Protein AF-A0A962VYZ8-F1 (afdb_monomer_lite)

Sequence (137 aa):
MKDVELRIAIIEEAVQRGRTGEAFCLAKVCIKHEISTATLSRWMAKVKNLPRSEWRAALQGRHNGGRKPMAIAPEVWGYFVDQYRLGAPCLAAHRMCVDRAQREGWTVPSLKTFQRRLARENLLVPNRRRNLAVFDV

Structure (mmCIF, N/CA/C/O backbone):
data_AF-A0A962VYZ8-F1
#
_entry.id   AF-A0A962VYZ8-F1
#
loop_
_atom_site.group_PDB
_atom_site.id
_atom_site.type_symbol
_atom_site.label_atom_id
_atom_site.label_alt_id
_atom_site.label_comp_id
_atom_site.label_asym_id
_atom_site.label_entity_id
_atom_site.label_seq_id
_atom_site.pdbx_PDB_ins_code
_atom_site.Cartn_x
_atom_site.Cartn_y
_atom_site.Cartn_z
_atom_site.occupancy
_atom_site.B_iso_or_equiv
_atom_site.auth_seq_id
_atom_site.auth_comp_id
_atom_site.auth_asym_id
_atom_site.auth_atom_id
_atom_site.pdbx_PDB_model_num
ATOM 1 N N . MET A 1 1 ? -3.776 -11.038 10.986 1.00 43.59 1 MET A N 1
ATOM 2 C CA . MET A 1 1 ? -5.180 -10.884 10.548 1.00 43.59 1 MET A CA 1
ATOM 3 C C . MET A 1 1 ? -6.009 -10.558 11.793 1.00 43.59 1 MET A C 1
ATOM 5 O O . MET A 1 1 ? -6.449 -11.478 12.456 1.00 43.59 1 MET A O 1
ATOM 9 N N . LYS A 1 2 ? -6.096 -9.282 12.223 1.00 53.47 2 LYS A N 1
ATOM 10 C CA . LYS A 1 2 ? -6.876 -8.921 13.430 1.00 53.47 2 LYS A CA 1
ATOM 11 C C . LYS A 1 2 ? -8.358 -9.152 13.111 1.00 53.47 2 LYS A C 1
ATOM 13 O O . LYS A 1 2 ? -8.895 -8.450 12.244 1.00 53.47 2 LYS A O 1
ATOM 18 N N . ASP A 1 3 ? -8.913 -10.187 13.739 1.00 81.62 3 ASP A N 1
ATOM 19 C CA . ASP A 1 3 ? -10.240 -10.757 13.507 1.00 81.62 3 ASP A CA 1
ATOM 20 C C . ASP A 1 3 ? -11.321 -9.667 13.562 1.00 81.62 3 ASP A C 1
ATOM 22 O O . ASP A 1 3 ? -11.232 -8.712 14.334 1.00 81.62 3 ASP A O 1
ATOM 26 N N . VAL A 1 4 ? -12.326 -9.770 12.700 1.00 86.19 4 VAL A N 1
ATOM 27 C CA . VAL A 1 4 ? -13.461 -8.838 12.668 1.00 86.19 4 VAL A CA 1
ATOM 28 C C . VAL A 1 4 ? -14.204 -8.873 13.996 1.00 86.19 4 VAL A C 1
ATOM 30 O O . VAL A 1 4 ? -14.652 -7.826 14.459 1.00 86.19 4 VAL A O 1
ATOM 33 N N . GLU A 1 5 ? -14.225 -10.034 14.646 1.00 87.06 5 GLU A N 1
ATOM 34 C CA . GLU A 1 5 ? -14.770 -10.203 15.991 1.00 87.06 5 GLU A CA 1
ATOM 35 C C . GLU A 1 5 ? -14.019 -9.369 17.034 1.00 87.06 5 GLU A C 1
ATOM 37 O O . GLU A 1 5 ? -14.643 -8.723 17.871 1.00 87.06 5 GLU A O 1
ATOM 42 N N . LEU A 1 6 ? -12.690 -9.256 16.927 1.00 87.69 6 LEU A N 1
ATOM 43 C CA . LEU A 1 6 ? -11.917 -8.378 17.809 1.00 87.69 6 LEU A CA 1
ATOM 44 C C . LEU A 1 6 ? -12.313 -6.906 17.612 1.00 87.69 6 LEU A C 1
ATOM 46 O O . LEU A 1 6 ? -12.453 -6.168 18.580 1.00 87.69 6 LEU A O 1
ATOM 50 N N . ARG A 1 7 ? -12.536 -6.466 16.365 1.00 88.94 7 ARG A N 1
ATOM 51 C CA . ARG A 1 7 ? -12.979 -5.084 16.083 1.00 88.94 7 ARG A CA 1
ATOM 52 C C . ARG A 1 7 ? -14.349 -4.808 16.686 1.00 88.94 7 ARG A C 1
ATOM 54 O O . ARG A 1 7 ? -14.560 -3.733 17.235 1.00 88.94 7 ARG A O 1
ATOM 61 N N . ILE A 1 8 ? -15.257 -5.772 16.573 1.00 89.44 8 ILE A N 1
ATOM 62 C CA . ILE A 1 8 ? -16.596 -5.709 17.152 1.00 89.44 8 ILE A CA 1
ATOM 63 C C . ILE A 1 8 ? -16.509 -5.581 18.677 1.00 89.44 8 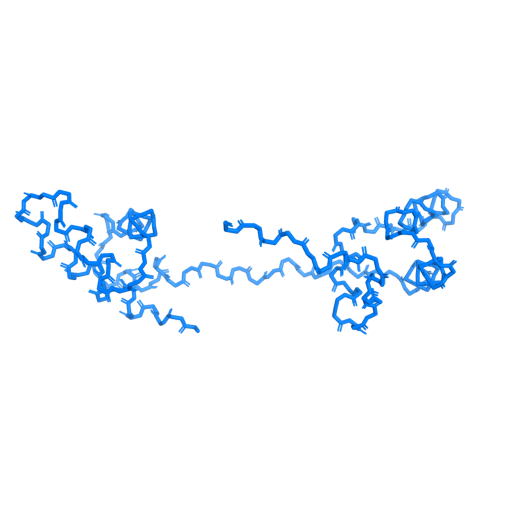ILE A C 1
ATOM 65 O O . ILE A 1 8 ? -17.059 -4.626 19.221 1.00 89.44 8 ILE A O 1
ATOM 69 N N . ALA A 1 9 ? -15.748 -6.458 19.338 1.00 89.94 9 ALA A N 1
ATOM 70 C CA . ALA A 1 9 ? -15.579 -6.442 20.790 1.00 89.94 9 ALA A CA 1
ATOM 71 C C . ALA A 1 9 ? -15.006 -5.105 21.299 1.00 89.94 9 ALA A C 1
ATOM 73 O O . ALA A 1 9 ? -15.458 -4.566 22.307 1.00 89.94 9 ALA A O 1
ATOM 74 N N . ILE A 1 10 ? -14.046 -4.521 20.570 1.00 89.50 10 ILE A N 1
ATOM 75 C CA . ILE A 1 10 ? -13.473 -3.208 20.901 1.00 89.50 10 ILE A CA 1
ATOM 76 C C . ILE A 1 10 ? -14.526 -2.096 20.807 1.00 89.50 10 ILE A C 1
ATOM 78 O O . ILE A 1 10 ? -14.569 -1.212 21.664 1.00 89.50 10 ILE A O 1
ATOM 82 N N . ILE A 1 11 ? -15.365 -2.109 19.766 1.00 87.38 11 ILE A N 1
ATOM 83 C CA . ILE A 1 11 ? -16.427 -1.109 19.599 1.00 87.38 11 ILE A CA 1
ATOM 84 C C . ILE A 1 11 ? -17.477 -1.258 20.700 1.00 87.38 11 ILE A C 1
ATOM 86 O O . ILE A 1 11 ? -17.923 -0.251 21.238 1.00 87.38 11 ILE A O 1
ATOM 90 N N . GLU A 1 12 ? -17.851 -2.483 21.065 1.00 89.12 12 GLU A N 1
ATOM 91 C CA . GLU A 1 12 ? -18.779 -2.737 22.172 1.00 89.12 12 GLU A CA 1
ATOM 92 C C . GLU A 1 12 ? -18.218 -2.219 23.500 1.00 89.12 12 GLU A C 1
ATOM 94 O O . GLU A 1 12 ? -18.912 -1.495 24.213 1.00 89.12 12 GLU A O 1
ATOM 99 N N . GLU A 1 13 ? -16.942 -2.492 23.795 1.00 87.19 13 GLU A N 1
ATOM 100 C CA . GLU A 1 13 ? -16.261 -1.953 24.978 1.00 87.19 13 GLU A CA 1
ATOM 101 C C . GLU A 1 13 ? -16.249 -0.412 24.967 1.00 87.19 13 GLU A C 1
ATOM 103 O O . GLU A 1 13 ? -16.510 0.223 25.992 1.00 87.19 13 GLU A O 1
ATOM 108 N N . ALA A 1 14 ? -16.000 0.203 23.807 1.00 84.62 14 ALA A N 1
ATOM 109 C CA . ALA A 1 14 ? -16.023 1.655 23.641 1.00 84.62 14 ALA A CA 1
ATOM 110 C C . ALA A 1 14 ? -17.428 2.256 23.820 1.00 84.62 14 ALA A C 1
ATOM 112 O O . ALA A 1 14 ? -17.567 3.285 24.477 1.00 84.62 14 ALA A O 1
ATOM 113 N N . VAL A 1 15 ? -18.474 1.621 23.282 1.00 81.81 15 VAL A N 1
ATOM 114 C CA . VAL A 1 15 ? -19.874 2.063 23.420 1.00 81.81 15 VAL A CA 1
ATOM 115 C C . VAL A 1 15 ? -20.354 1.917 24.864 1.00 81.81 15 VAL A C 1
ATOM 117 O O . VAL A 1 15 ? -20.982 2.836 25.390 1.00 81.81 15 VAL A O 1
ATOM 120 N N . GLN A 1 16 ? -20.009 0.811 25.530 1.00 77.88 16 GLN A N 1
ATOM 121 C CA . GLN A 1 16 ? -20.356 0.580 26.932 1.00 77.88 16 GLN A CA 1
ATOM 122 C C . GLN A 1 16 ? -19.732 1.642 27.847 1.00 77.88 16 GLN A C 1
ATOM 124 O O . GLN A 1 16 ? -20.393 2.135 28.757 1.00 77.88 16 GLN A O 1
ATOM 129 N N . ARG A 1 17 ? -18.479 2.032 27.577 1.00 71.94 17 ARG A N 1
ATOM 130 C CA . ARG A 1 17 ? -17.757 3.076 28.326 1.00 71.94 17 ARG A CA 1
ATOM 131 C C . ARG A 1 17 ? -18.100 4.506 27.898 1.00 71.94 17 ARG A C 1
ATOM 133 O O . ARG A 1 17 ? -17.834 5.431 28.653 1.00 71.94 17 ARG A O 1
ATOM 140 N N . GLY A 1 18 ? -18.649 4.697 26.698 1.00 61.72 18 GLY A N 1
ATOM 141 C CA . GLY A 1 18 ? -18.976 6.003 26.113 1.00 61.72 18 GLY A CA 1
ATOM 142 C C . GLY A 1 18 ? -20.396 6.504 26.398 1.00 61.72 18 GLY A C 1
ATOM 143 O O . GLY A 1 18 ? -20.673 7.676 26.159 1.00 61.72 18 GLY A O 1
ATOM 144 N N . ARG A 1 19 ? -21.291 5.660 26.940 1.00 53.50 19 ARG A N 1
ATOM 145 C CA . ARG A 1 19 ? -22.573 6.112 27.528 1.00 53.50 19 ARG A CA 1
ATOM 146 C C . ARG A 1 19 ? -22.365 7.016 28.752 1.00 53.50 19 ARG A C 1
ATOM 148 O O . ARG A 1 19 ? -23.219 7.837 29.059 1.00 53.50 19 ARG A O 1
ATOM 155 N N . THR A 1 20 ? -21.209 6.900 29.396 1.00 47.72 20 THR A N 1
ATOM 156 C CA . THR A 1 20 ? -20.648 7.846 30.364 1.00 47.72 20 THR A CA 1
ATOM 157 C C . THR A 1 20 ? -19.673 8.748 29.613 1.00 47.72 20 THR A C 1
ATOM 159 O O . THR A 1 20 ? -18.569 8.322 29.281 1.00 47.72 20 THR A O 1
ATOM 162 N N . GLY A 1 21 ? -20.123 9.940 29.220 1.00 51.31 21 GLY A N 1
ATOM 163 C CA . GLY A 1 21 ? -19.369 10.823 28.334 1.00 51.31 21 GLY A CA 1
ATOM 164 C C . GLY A 1 21 ? -17.966 11.126 28.857 1.00 51.31 21 GLY A C 1
ATOM 165 O O . GLY A 1 21 ? -17.843 11.662 29.944 1.00 51.31 21 GLY A O 1
ATOM 166 N N . GLU A 1 22 ? -16.932 10.791 28.077 1.00 58.72 22 GLU A N 1
ATOM 167 C CA . GLU A 1 22 ? -15.624 11.460 28.094 1.00 58.72 22 GLU A CA 1
ATOM 168 C C . GLU A 1 22 ? -14.685 10.880 27.025 1.00 58.72 22 GLU A C 1
ATOM 170 O O . GLU A 1 22 ? -14.506 9.665 26.897 1.00 58.72 22 GLU A O 1
ATOM 175 N N . ALA A 1 23 ? -14.005 11.759 26.282 1.00 64.00 23 ALA A N 1
ATOM 176 C CA . ALA A 1 23 ? -12.942 11.398 25.338 1.00 64.00 23 ALA A CA 1
ATOM 177 C C . ALA A 1 23 ? -11.819 10.554 25.989 1.00 64.00 23 ALA A C 1
ATOM 179 O O . ALA A 1 23 ? -11.160 9.755 25.318 1.00 64.00 23 ALA A O 1
ATOM 180 N N . PHE A 1 24 ? -11.648 10.680 27.308 1.00 67.56 24 PHE A N 1
ATOM 181 C CA . PHE A 1 24 ? -10.698 9.923 28.120 1.00 67.56 24 PHE A CA 1
ATOM 182 C C . PHE A 1 24 ? -10.993 8.410 28.144 1.00 67.56 24 PHE A C 1
ATOM 184 O O . PHE A 1 24 ? -10.077 7.586 28.062 1.00 67.56 24 PHE A O 1
ATOM 191 N N . CYS A 1 25 ? -12.270 8.019 28.168 1.00 72.12 25 CYS A N 1
ATOM 192 C CA . CYS A 1 25 ? -12.688 6.615 28.148 1.00 72.12 25 CYS A CA 1
ATOM 193 C C . CYS A 1 25 ? -12.307 5.920 26.832 1.00 72.12 25 CYS A C 1
ATOM 195 O O . CYS A 1 25 ? -11.830 4.782 26.842 1.00 72.12 25 CYS A O 1
ATOM 197 N N . LEU A 1 26 ? -12.447 6.622 25.702 1.00 76.44 26 LEU A N 1
ATOM 198 C CA . LEU A 1 26 ? -12.045 6.123 24.383 1.00 76.44 26 LEU A CA 1
ATOM 199 C C . LEU A 1 26 ? -10.525 5.973 24.271 1.00 76.44 26 LEU A C 1
ATOM 201 O O . LEU A 1 26 ? -10.048 4.980 23.719 1.00 76.44 26 LEU A O 1
ATOM 205 N N . ALA A 1 27 ? -9.762 6.910 24.844 1.00 80.62 27 ALA A N 1
ATOM 206 C CA . ALA A 1 27 ? -8.303 6.828 24.889 1.00 80.62 27 ALA A CA 1
ATOM 207 C C . ALA A 1 27 ? -7.824 5.578 25.649 1.00 80.62 27 ALA A C 1
ATOM 209 O O . ALA A 1 27 ? -6.956 4.860 25.155 1.00 80.62 27 ALA A O 1
ATOM 210 N N . LYS A 1 28 ? -8.446 5.240 26.789 1.00 84.56 28 LYS A N 1
ATOM 211 C CA . LYS A 1 28 ? -8.126 4.011 27.541 1.00 84.56 28 LYS A CA 1
ATOM 212 C C . LYS A 1 28 ? -8.384 2.730 26.744 1.00 84.56 28 LYS A C 1
ATOM 214 O O . LYS A 1 28 ? -7.581 1.804 26.810 1.00 84.56 28 LYS A O 1
ATOM 219 N N . VAL A 1 29 ? -9.487 2.664 25.994 1.00 86.12 29 VAL A N 1
ATOM 220 C CA . VAL A 1 29 ? -9.785 1.512 25.119 1.00 86.12 29 VAL A CA 1
ATOM 221 C C . VAL A 1 29 ? -8.749 1.409 23.996 1.00 86.12 29 VAL A C 1
ATOM 223 O O . VAL A 1 29 ? -8.270 0.317 23.702 1.00 86.12 29 VAL A O 1
ATOM 226 N N . CYS A 1 30 ? -8.348 2.541 23.415 1.00 86.81 30 CYS A N 1
ATOM 227 C CA . CYS A 1 30 ? -7.320 2.587 22.377 1.00 86.81 30 CYS A CA 1
ATOM 228 C C . CYS A 1 30 ? -5.957 2.088 22.877 1.00 86.81 30 CYS A C 1
ATOM 230 O O . CYS A 1 30 ? -5.332 1.276 22.199 1.00 86.81 30 CYS A O 1
ATOM 232 N N . ILE A 1 31 ? -5.536 2.517 24.074 1.00 87.88 31 ILE A N 1
ATOM 233 C CA . ILE A 1 31 ? -4.289 2.066 24.713 1.00 87.88 31 ILE A CA 1
ATOM 234 C C . ILE A 1 31 ? -4.341 0.560 24.983 1.00 87.88 31 ILE A C 1
ATOM 236 O O . ILE A 1 31 ? -3.429 -0.159 24.591 1.00 87.88 31 ILE A O 1
ATOM 240 N N . LYS A 1 32 ? -5.431 0.068 25.587 1.00 89.00 32 LYS A N 1
ATOM 241 C CA . LYS A 1 32 ? -5.607 -1.355 25.929 1.00 89.00 32 LYS A CA 1
ATOM 242 C C . LYS A 1 32 ? -5.482 -2.283 24.717 1.00 89.00 32 LYS A C 1
ATOM 244 O O . LYS A 1 32 ? -4.947 -3.376 24.841 1.00 89.00 32 LYS A O 1
ATOM 249 N N . HIS A 1 33 ? -6.015 -1.865 23.571 1.00 87.19 33 HIS A N 1
ATOM 250 C CA . HIS A 1 33 ? -6.061 -2.683 22.352 1.00 87.19 33 HIS A CA 1
ATOM 251 C C . HIS A 1 33 ? -4.987 -2.313 21.321 1.00 87.19 33 HIS A C 1
ATOM 253 O O . HIS A 1 33 ? -5.015 -2.827 20.199 1.00 87.19 33 HIS A O 1
ATOM 259 N N . GLU A 1 34 ? -4.060 -1.421 21.685 1.00 87.81 34 GLU A N 1
ATOM 260 C CA . GLU A 1 34 ? -2.975 -0.928 20.827 1.00 87.81 34 GLU A CA 1
ATOM 261 C C . GLU A 1 34 ? -3.479 -0.447 19.453 1.00 87.81 34 GLU A C 1
ATOM 263 O O . GLU A 1 34 ? -2.966 -0.813 18.388 1.00 87.81 34 GLU A O 1
ATOM 268 N N . ILE A 1 35 ? -4.548 0.350 19.458 1.00 87.56 35 ILE A N 1
ATOM 269 C CA . ILE A 1 35 ? -5.107 0.963 18.251 1.00 87.56 35 ILE A CA 1
ATOM 270 C C . ILE A 1 35 ? -5.113 2.480 18.373 1.00 87.56 35 ILE A C 1
ATOM 272 O O . ILE A 1 35 ? -5.224 3.039 19.458 1.00 87.56 35 ILE A O 1
ATOM 276 N N . SER A 1 36 ? -5.042 3.171 17.237 1.00 85.38 36 SER A N 1
ATOM 277 C CA . SER A 1 36 ? -5.203 4.622 17.231 1.00 85.38 36 SER A CA 1
ATOM 278 C C . SER A 1 36 ? -6.668 5.022 17.412 1.00 85.38 36 SER A C 1
ATOM 280 O O . SER A 1 36 ? -7.579 4.353 16.913 1.00 85.38 36 SER A O 1
ATOM 282 N N . THR A 1 37 ? -6.891 6.181 18.031 1.00 82.75 37 THR A N 1
ATOM 283 C CA . THR A 1 37 ? -8.216 6.817 18.135 1.00 82.75 37 THR A CA 1
ATOM 284 C C . THR A 1 37 ? -8.865 6.985 16.762 1.00 82.75 37 THR A C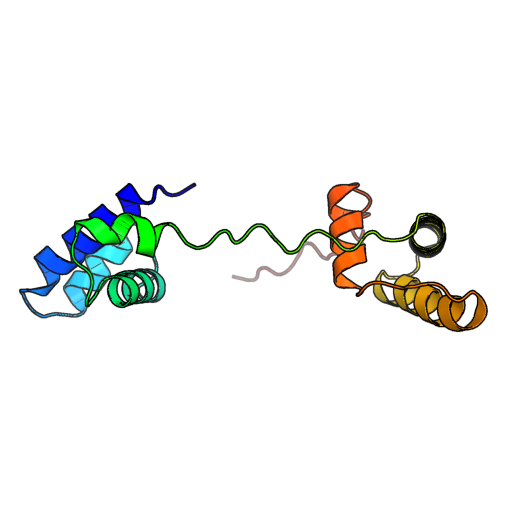 1
ATOM 286 O O . THR A 1 37 ? -10.038 6.673 16.586 1.00 82.75 37 THR A O 1
ATOM 289 N N . ALA A 1 38 ? -8.085 7.361 15.744 1.00 80.94 38 ALA A N 1
ATOM 290 C CA . ALA A 1 38 ? -8.549 7.450 14.362 1.00 80.94 38 ALA A CA 1
ATOM 291 C C . ALA A 1 38 ? -9.068 6.109 13.811 1.00 80.94 38 ALA A C 1
ATOM 293 O O . ALA A 1 38 ? -10.015 6.094 13.024 1.00 80.94 38 ALA A O 1
ATOM 294 N N . THR A 1 39 ? -8.468 4.981 14.204 1.00 84.56 39 THR A N 1
ATOM 295 C CA . THR A 1 39 ? -8.925 3.644 13.795 1.00 84.56 39 THR A CA 1
ATOM 296 C C . THR A 1 39 ? -10.257 3.303 14.453 1.00 84.56 39 THR A C 1
ATOM 298 O O . THR A 1 39 ? -11.193 2.917 13.750 1.00 84.56 39 THR A O 1
ATOM 301 N N . LEU A 1 40 ? -10.368 3.519 15.769 1.00 84.69 40 LEU A N 1
ATOM 302 C CA . LEU A 1 40 ? -11.604 3.297 16.519 1.00 84.69 40 LEU A CA 1
ATOM 303 C C . LEU A 1 40 ? -12.750 4.171 15.989 1.00 84.69 40 LEU A C 1
ATOM 305 O O . LEU A 1 40 ? -13.821 3.652 15.681 1.00 84.69 40 LEU A O 1
ATOM 309 N N . SER A 1 41 ? -12.508 5.467 15.768 1.00 83.81 41 SER A N 1
ATOM 310 C CA . SER A 1 41 ? -13.501 6.396 15.214 1.00 83.81 41 SER A CA 1
ATOM 311 C C . SER A 1 41 ? -13.990 5.974 13.827 1.00 83.81 41 SER A C 1
ATOM 313 O O . SER A 1 41 ? -15.188 6.035 13.554 1.00 83.81 41 SER A O 1
ATOM 315 N N . ARG A 1 42 ? -13.100 5.488 12.947 1.00 82.69 42 ARG A N 1
ATOM 316 C CA . ARG A 1 42 ? -13.499 4.954 11.630 1.00 82.69 42 ARG A CA 1
ATOM 317 C C . ARG A 1 42 ? -14.377 3.713 11.756 1.00 82.69 42 ARG A C 1
ATOM 319 O O . ARG A 1 42 ? -15.288 3.541 10.952 1.00 82.69 42 ARG A O 1
ATOM 326 N N . TRP A 1 43 ? -14.100 2.830 12.714 1.00 88.88 43 TRP A N 1
ATOM 327 C CA . TRP A 1 43 ? -14.925 1.644 12.946 1.00 88.88 43 TRP A CA 1
ATOM 328 C C . TRP A 1 43 ? -16.291 2.006 13.529 1.00 88.88 43 TRP A C 1
ATOM 330 O O . TRP A 1 43 ? -17.300 1.560 12.993 1.00 88.88 43 TRP A O 1
ATOM 340 N N . MET A 1 44 ? -16.336 2.876 14.542 1.00 85.50 44 MET A N 1
ATOM 341 C CA . MET A 1 44 ? -17.585 3.376 15.126 1.00 85.50 44 MET A CA 1
ATOM 342 C C . MET A 1 44 ? -18.451 4.096 14.084 1.00 85.50 44 MET A C 1
ATOM 344 O O . MET A 1 44 ? -19.653 3.858 14.016 1.00 85.50 44 MET A O 1
ATOM 348 N N . ALA A 1 45 ? -17.851 4.910 13.209 1.00 83.88 45 ALA A N 1
ATOM 349 C CA . ALA A 1 45 ? -18.568 5.584 12.126 1.00 83.88 45 ALA A CA 1
ATOM 350 C C . ALA A 1 45 ? -19.225 4.605 11.138 1.00 83.88 45 ALA A C 1
ATOM 352 O O . ALA A 1 45 ? -20.317 4.880 10.648 1.00 83.88 45 ALA A O 1
ATOM 353 N N . LYS A 1 46 ? -18.599 3.449 10.870 1.00 83.06 46 LYS A N 1
ATOM 354 C CA . LYS A 1 46 ? -19.166 2.415 9.987 1.00 83.06 46 LYS A CA 1
ATOM 355 C C . LYS A 1 46 ? -20.405 1.736 10.558 1.00 83.06 46 LYS A C 1
ATOM 357 O O . LYS A 1 46 ? -21.197 1.223 9.781 1.00 83.06 46 LYS A O 1
ATOM 362 N N . VAL A 1 47 ? -20.545 1.699 11.882 1.00 87.50 47 VAL A N 1
ATOM 363 C CA . VAL A 1 47 ? -21.606 0.943 12.562 1.00 87.50 47 VAL A CA 1
ATOM 364 C C . VAL A 1 47 ? -22.642 1.824 13.266 1.00 87.50 47 VAL A C 1
ATOM 366 O O . VAL A 1 47 ? -23.645 1.306 13.743 1.00 87.50 47 VAL A O 1
ATOM 369 N N . LYS A 1 48 ? -22.433 3.151 13.303 1.00 80.50 48 LYS A N 1
ATOM 370 C CA . LYS A 1 48 ? -23.225 4.136 14.067 1.00 80.50 48 LYS A CA 1
ATOM 371 C C . LYS A 1 48 ? -24.743 4.054 13.845 1.00 80.50 48 LYS A C 1
ATOM 373 O O . LYS A 1 48 ? -25.487 4.346 14.771 1.00 80.50 48 LYS A O 1
ATOM 378 N N . ASN A 1 49 ? -25.185 3.644 12.658 1.00 80.38 49 ASN A N 1
ATOM 379 C CA . ASN A 1 49 ? -26.602 3.534 12.293 1.00 80.38 49 ASN A CA 1
ATOM 380 C C . ASN A 1 49 ? -26.978 2.125 11.806 1.00 80.38 49 ASN A C 1
ATOM 382 O O . ASN A 1 49 ? -27.958 1.971 11.085 1.00 80.38 49 ASN A O 1
ATOM 386 N N . LEU A 1 50 ? -26.173 1.113 12.137 1.00 82.62 50 LEU A N 1
ATOM 387 C CA . LEU A 1 50 ? -26.418 -0.265 11.723 1.00 82.62 50 LEU A CA 1
ATOM 388 C C . LEU A 1 50 ? -26.826 -1.115 12.927 1.00 82.62 50 LEU A C 1
ATOM 390 O O . LEU A 1 50 ? -26.221 -0.977 14.000 1.00 82.62 50 LEU A O 1
ATOM 394 N N . PRO A 1 51 ? -27.792 -2.035 12.766 1.00 86.81 51 PRO A N 1
ATOM 395 C CA . PRO A 1 51 ? -28.069 -3.021 13.795 1.00 86.81 51 PRO A CA 1
ATOM 396 C C . PRO A 1 51 ? -26.830 -3.897 14.014 1.00 86.81 51 PRO A C 1
ATOM 398 O O . PRO A 1 51 ? -26.040 -4.148 13.101 1.00 86.81 51 PRO A O 1
ATOM 401 N N . ARG A 1 52 ? -26.660 -4.393 15.241 1.00 84.50 52 ARG A N 1
ATOM 402 C CA . ARG A 1 52 ? -25.497 -5.198 15.649 1.00 84.50 52 ARG A CA 1
ATOM 403 C C . ARG A 1 52 ? -25.239 -6.418 14.749 1.00 84.50 52 ARG A C 1
ATOM 405 O O . ARG A 1 52 ? -24.082 -6.809 14.571 1.00 84.50 52 ARG A O 1
ATOM 412 N N . SER A 1 53 ? -26.294 -6.994 14.171 1.00 86.12 53 SER A N 1
ATOM 413 C CA . SER A 1 53 ? -26.244 -8.098 13.201 1.00 86.12 53 SER A CA 1
ATOM 414 C C . SER A 1 53 ? -25.465 -7.744 11.928 1.00 86.12 53 SER A C 1
ATOM 416 O O . SER A 1 53 ? -24.801 -8.602 11.351 1.00 86.12 53 SER A O 1
ATOM 418 N N . GLU A 1 54 ? -25.473 -6.477 11.517 1.00 85.25 54 GLU A N 1
ATOM 419 C CA . GLU A 1 54 ? -24.830 -5.998 10.289 1.00 85.25 54 GLU A CA 1
ATOM 420 C C . GLU A 1 54 ? -23.386 -5.519 10.503 1.00 85.25 54 GLU A C 1
ATOM 422 O O . GLU A 1 54 ? -22.640 -5.296 9.544 1.00 85.25 54 GLU A O 1
ATOM 427 N N . TRP A 1 55 ? -22.934 -5.406 11.757 1.00 88.81 55 TRP A N 1
ATOM 428 C CA . TRP A 1 55 ? -21.599 -4.888 12.080 1.00 88.81 55 TRP A CA 1
ATOM 429 C C . TRP A 1 55 ? -20.484 -5.739 11.481 1.00 88.81 55 TRP A C 1
ATOM 431 O O . TRP A 1 55 ? -19.490 -5.200 10.993 1.00 88.81 55 TRP A O 1
ATOM 441 N N . ARG A 1 56 ? -20.653 -7.065 11.469 1.00 87.00 56 ARG A N 1
ATOM 442 C CA . ARG A 1 56 ? -19.667 -7.990 10.900 1.00 87.00 56 ARG A CA 1
ATOM 443 C C . ARG A 1 56 ? -19.434 -7.712 9.416 1.00 87.00 56 ARG A C 1
ATOM 445 O O . ARG A 1 56 ? -18.282 -7.599 8.998 1.00 87.00 56 ARG A O 1
ATOM 452 N N . ALA A 1 57 ? -20.506 -7.511 8.651 1.00 85.25 57 ALA A N 1
ATOM 453 C CA . ALA A 1 57 ? -20.426 -7.169 7.233 1.00 85.25 57 ALA A CA 1
ATOM 454 C C . ALA A 1 57 ? -19.782 -5.785 7.013 1.00 85.25 57 ALA A C 1
ATOM 456 O O . ALA A 1 57 ? -18.898 -5.630 6.168 1.00 85.25 57 ALA A O 1
ATOM 457 N N . ALA A 1 58 ? -20.149 -4.785 7.820 1.00 84.94 58 ALA A N 1
ATOM 458 C CA . ALA A 1 58 ? -19.591 -3.433 7.723 1.00 84.94 58 ALA A CA 1
ATOM 459 C C . ALA A 1 58 ? -18.086 -3.366 8.072 1.00 84.94 58 ALA A C 1
ATOM 461 O O . ALA A 1 58 ? -17.303 -2.626 7.453 1.00 84.94 58 ALA A O 1
ATOM 462 N N . LEU A 1 59 ? -17.655 -4.150 9.066 1.00 85.44 59 LEU A N 1
ATOM 463 C CA . LEU A 1 59 ? -16.290 -4.154 9.600 1.00 85.44 59 LEU A CA 1
ATOM 464 C C . LEU A 1 59 ? -15.350 -5.128 8.894 1.00 85.44 59 LEU A C 1
ATOM 466 O O . LEU A 1 59 ? -14.132 -4.932 8.990 1.00 85.44 59 LEU A O 1
ATOM 470 N N . GLN A 1 60 ? -15.877 -6.111 8.154 1.00 80.44 60 GLN A N 1
ATOM 471 C CA . GLN A 1 60 ? -15.074 -7.057 7.371 1.00 80.44 60 GLN A CA 1
ATOM 472 C C . GLN A 1 60 ? -14.116 -6.356 6.411 1.00 80.44 60 GLN A C 1
ATOM 474 O O . GLN A 1 60 ? -13.021 -6.853 6.160 1.00 80.44 60 GLN A O 1
ATOM 479 N N . GLY A 1 61 ? -14.440 -5.130 5.995 1.00 67.06 61 GLY A N 1
ATOM 480 C CA . GLY A 1 61 ? -13.657 -4.410 5.011 1.00 67.06 61 GLY A CA 1
ATOM 481 C C . GLY A 1 61 ? -13.834 -5.095 3.668 1.00 67.06 61 GLY A C 1
ATOM 482 O O . GLY A 1 61 ? -13.594 -6.287 3.510 1.00 67.06 61 GLY A O 1
ATOM 483 N N . ARG A 1 62 ? -14.251 -4.332 2.665 1.00 54.00 62 ARG A N 1
ATOM 484 C CA . ARG A 1 62 ? -14.182 -4.801 1.289 1.00 54.00 62 ARG A CA 1
ATOM 485 C C . ARG A 1 62 ? -12.705 -5.009 0.949 1.00 54.00 62 ARG A C 1
ATOM 487 O O . ARG A 1 62 ? -12.050 -4.095 0.459 1.00 54.00 62 ARG A O 1
ATOM 494 N N . HIS A 1 63 ? -12.173 -6.206 1.184 1.00 49.72 63 HIS A N 1
ATOM 495 C CA . HIS A 1 63 ? -11.142 -6.754 0.314 1.00 49.72 63 HIS A CA 1
ATOM 496 C C . HIS A 1 63 ? -11.837 -6.998 -1.028 1.00 49.72 63 HIS A C 1
ATOM 498 O O . HIS A 1 63 ? -12.133 -8.124 -1.410 1.00 49.72 63 HIS A O 1
ATOM 504 N N . ASN A 1 64 ? -12.168 -5.912 -1.733 1.00 44.59 64 ASN A N 1
ATOM 505 C CA . ASN A 1 64 ? -12.424 -5.998 -3.154 1.00 44.59 64 ASN A CA 1
ATOM 506 C C . ASN A 1 64 ? -11.077 -6.421 -3.716 1.00 44.59 64 ASN A C 1
ATOM 508 O O . ASN A 1 64 ? -10.159 -5.597 -3.766 1.00 44.59 64 ASN A O 1
ATOM 512 N N . GLY A 1 65 ? -10.944 -7.726 -3.978 1.00 45.03 65 GLY A N 1
ATOM 513 C CA . GLY A 1 65 ? -9.743 -8.346 -4.512 1.00 45.03 65 GLY A CA 1
ATOM 514 C C . GLY A 1 65 ? -9.120 -7.399 -5.520 1.00 45.03 65 GLY A C 1
ATOM 515 O O . GLY A 1 65 ? -9.820 -6.876 -6.392 1.00 45.03 65 GLY A O 1
ATOM 516 N N . GLY A 1 66 ? -7.844 -7.074 -5.299 1.00 46.69 66 GLY A N 1
ATOM 517 C CA . GLY A 1 66 ? -7.144 -6.072 -6.087 1.00 46.69 66 GLY A CA 1
ATOM 518 C C . GLY A 1 66 ? -7.447 -6.268 -7.568 1.00 46.69 66 GLY A C 1
ATOM 519 O O . GLY A 1 66 ? -7.461 -7.402 -8.049 1.00 46.69 66 GLY A O 1
ATOM 520 N N . ARG A 1 67 ? -7.747 -5.159 -8.257 1.00 53.97 67 ARG A N 1
ATOM 521 C CA . ARG A 1 67 ? -8.022 -5.106 -9.700 1.00 53.97 67 ARG A CA 1
ATOM 522 C C . ARG A 1 67 ? -7.139 -6.134 -10.412 1.00 53.97 67 ARG A C 1
ATOM 524 O O . ARG A 1 67 ? -5.921 -6.086 -10.216 1.00 53.97 67 ARG A O 1
ATOM 531 N N . LYS A 1 68 ? -7.758 -7.055 -11.169 1.00 53.78 68 LYS A N 1
ATOM 532 C CA . LYS A 1 68 ? -7.073 -8.138 -11.896 1.00 53.78 68 LYS A CA 1
ATOM 533 C C . LYS A 1 68 ? -5.791 -7.552 -12.509 1.00 53.78 68 LYS A C 1
ATOM 535 O O . LYS A 1 68 ? -5.906 -6.545 -13.215 1.00 53.78 68 LYS A O 1
ATOM 540 N N . PRO A 1 69 ? -4.591 -8.053 -12.155 1.00 56.78 69 PRO A N 1
ATOM 541 C CA . PRO A 1 69 ? -3.348 -7.433 -12.590 1.00 56.78 69 PRO A CA 1
ATOM 542 C C . PRO A 1 69 ? -3.368 -7.292 -14.106 1.00 56.78 69 PRO A C 1
ATOM 544 O O . PRO A 1 69 ? -3.605 -8.275 -14.806 1.00 56.78 69 PRO A O 1
ATOM 547 N N . MET A 1 70 ? -3.153 -6.077 -14.610 1.00 65.62 70 MET A N 1
ATOM 548 C CA . MET A 1 70 ? -2.963 -5.892 -16.042 1.00 65.62 70 MET A CA 1
ATOM 549 C C . MET A 1 70 ? -1.727 -6.697 -16.438 1.00 65.62 70 MET A C 1
ATOM 551 O O . MET A 1 70 ? -0.652 -6.493 -15.864 1.00 65.62 70 MET A O 1
ATOM 555 N N . ALA A 1 71 ? -1.903 -7.659 -17.343 1.00 77.81 71 ALA A N 1
ATOM 556 C CA . ALA A 1 71 ? -0.805 -8.483 -17.815 1.00 77.81 71 ALA A CA 1
ATOM 557 C C . ALA A 1 71 ? 0.212 -7.578 -18.522 1.00 77.81 71 ALA A C 1
ATOM 559 O O . ALA A 1 71 ? -0.151 -6.783 -19.386 1.00 77.81 71 ALA A O 1
ATOM 560 N N . ILE A 1 72 ? 1.479 -7.665 -18.116 1.00 85.44 72 ILE A N 1
ATOM 561 C CA . ILE A 1 72 ? 2.573 -7.044 -18.865 1.00 85.44 72 ILE A CA 1
ATOM 562 C C . ILE A 1 72 ? 2.946 -8.038 -19.958 1.00 85.44 72 ILE A C 1
ATOM 564 O O . ILE A 1 72 ? 3.276 -9.181 -19.621 1.00 85.44 72 ILE A O 1
ATOM 568 N N . ALA A 1 73 ? 2.891 -7.609 -21.220 1.00 89.56 73 ALA A N 1
ATOM 569 C CA . ALA A 1 73 ? 3.329 -8.424 -22.347 1.00 89.56 73 ALA A CA 1
ATOM 570 C C . ALA A 1 73 ? 4.769 -8.938 -22.110 1.00 89.56 73 ALA A C 1
ATOM 572 O O . ALA A 1 73 ? 5.590 -8.184 -21.563 1.00 89.56 73 ALA A O 1
ATOM 573 N N . PRO A 1 74 ? 5.082 -10.207 -22.438 1.00 89.50 74 PRO A N 1
ATOM 574 C CA . PRO A 1 74 ? 6.400 -10.793 -22.191 1.00 89.50 74 PRO A CA 1
ATOM 575 C C . PRO A 1 74 ? 7.557 -9.985 -22.784 1.00 89.50 74 PRO A C 1
ATOM 577 O O . PRO A 1 74 ? 8.578 -9.818 -22.124 1.00 89.50 74 PRO A O 1
ATOM 580 N N . GLU A 1 75 ? 7.371 -9.421 -23.974 1.00 91.00 75 GLU A N 1
ATOM 581 C CA . GLU A 1 75 ? 8.359 -8.636 -24.718 1.00 91.00 75 GLU A CA 1
ATOM 582 C C . GLU A 1 75 ? 8.690 -7.334 -23.978 1.00 91.00 75 GLU A C 1
ATOM 584 O O . GLU A 1 75 ? 9.855 -6.979 -23.794 1.00 91.00 75 GLU A O 1
ATOM 589 N N . VAL A 1 76 ? 7.655 -6.661 -23.465 1.00 93.31 76 VAL A N 1
ATOM 590 C CA . VAL A 1 76 ? 7.795 -5.436 -22.667 1.00 93.31 76 VAL A CA 1
ATOM 591 C C . VAL A 1 76 ? 8.481 -5.737 -21.335 1.00 93.31 76 VAL A C 1
ATOM 593 O O . VAL A 1 76 ? 9.328 -4.968 -20.881 1.00 93.31 76 VAL A O 1
ATOM 596 N N . TRP A 1 77 ? 8.126 -6.854 -20.690 1.00 92.81 77 TRP A N 1
ATOM 597 C CA . TRP A 1 77 ? 8.758 -7.263 -19.436 1.00 92.81 77 TRP A CA 1
ATOM 598 C C . TRP A 1 77 ? 10.229 -7.632 -19.628 1.00 92.81 77 TRP A C 1
ATOM 600 O O . TRP A 1 77 ? 11.059 -7.187 -18.839 1.00 92.81 77 TRP A O 1
ATOM 610 N N . GLY A 1 78 ? 10.552 -8.388 -20.680 1.00 92.00 78 GLY A N 1
ATOM 611 C CA . GLY A 1 78 ? 11.923 -8.751 -21.031 1.00 92.00 78 GLY A CA 1
ATOM 612 C C . GLY A 1 78 ? 12.781 -7.511 -21.251 1.00 92.00 78 GLY A C 1
ATOM 613 O O . GLY A 1 78 ? 13.760 -7.314 -20.538 1.00 92.00 78 GLY A O 1
ATOM 614 N N . TYR A 1 79 ? 12.329 -6.602 -22.121 1.00 93.81 79 TYR A N 1
ATOM 615 C CA . TYR A 1 79 ? 13.047 -5.356 -22.386 1.00 93.81 79 TYR A CA 1
ATOM 616 C C . TYR A 1 79 ? 13.259 -4.522 -21.115 1.00 93.81 79 TYR A C 1
ATOM 618 O O . TYR A 1 79 ? 14.363 -4.039 -20.866 1.00 93.81 79 TYR A O 1
ATOM 626 N N . PHE A 1 80 ? 12.228 -4.388 -20.275 1.00 93.94 80 PHE A N 1
ATOM 627 C CA . PHE A 1 80 ? 12.340 -3.690 -18.996 1.00 93.94 80 PHE A CA 1
ATOM 628 C C . PHE A 1 80 ? 13.395 -4.318 -18.074 1.00 93.94 80 PHE A C 1
ATOM 630 O O . PHE A 1 80 ? 14.219 -3.600 -17.504 1.00 93.94 80 PHE A O 1
ATOM 637 N N . VAL A 1 81 ? 13.363 -5.644 -17.906 1.00 91.12 81 VAL A N 1
ATOM 638 C CA . VAL A 1 81 ? 14.297 -6.376 -17.039 1.00 91.12 81 VAL A CA 1
ATOM 639 C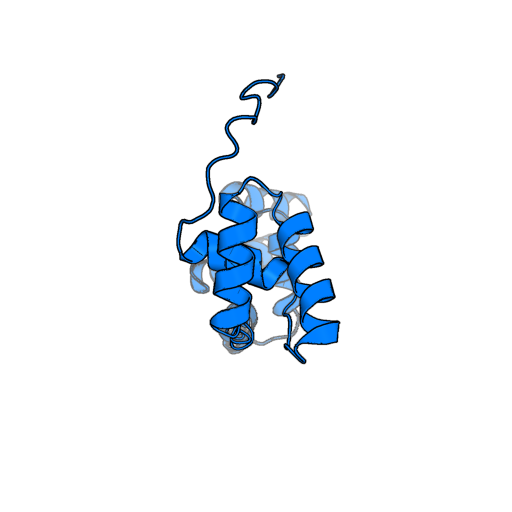 C . VAL A 1 81 ? 15.723 -6.266 -17.567 1.00 91.12 81 VAL A C 1
ATOM 641 O O . VAL A 1 81 ? 16.635 -6.088 -16.763 1.00 91.12 81 VAL A O 1
ATOM 644 N N . ASP A 1 82 ? 15.919 -6.298 -18.883 1.00 92.69 82 ASP A N 1
ATOM 645 C CA . ASP A 1 82 ? 17.234 -6.120 -19.496 1.00 92.69 82 ASP A CA 1
ATOM 646 C C . ASP A 1 82 ? 17.800 -4.732 -19.185 1.00 92.69 82 ASP A C 1
ATOM 648 O O . ASP A 1 82 ? 18.904 -4.628 -18.652 1.00 92.69 82 ASP A O 1
ATOM 652 N N . GLN A 1 83 ? 17.020 -3.662 -19.395 1.00 90.81 83 GLN A N 1
ATOM 653 C CA . GLN A 1 83 ? 17.457 -2.302 -19.046 1.00 90.81 83 GLN A CA 1
ATOM 654 C C . GLN A 1 83 ? 17.742 -2.158 -17.544 1.00 90.81 83 GLN A C 1
ATOM 656 O O . GLN A 1 83 ? 18.718 -1.526 -17.141 1.00 90.81 83 GLN A O 1
ATOM 661 N N . TYR A 1 84 ? 16.913 -2.775 -16.701 1.00 87.81 84 TYR A N 1
ATOM 662 C CA . TYR A 1 84 ? 17.099 -2.756 -15.254 1.00 87.81 84 TYR A CA 1
ATOM 663 C C . TYR A 1 84 ? 18.369 -3.508 -14.815 1.00 87.81 84 TYR A C 1
ATOM 665 O O . TYR A 1 84 ? 19.108 -3.022 -13.959 1.00 87.81 84 TYR A O 1
ATOM 673 N N . ARG A 1 85 ? 18.676 -4.657 -15.430 1.00 85.38 85 ARG A N 1
ATOM 674 C CA . ARG A 1 85 ? 19.905 -5.436 -15.184 1.00 85.38 85 ARG A CA 1
ATOM 675 C C . ARG A 1 85 ? 21.164 -4.725 -15.670 1.00 85.38 85 ARG A C 1
ATOM 677 O O . ARG A 1 85 ? 22.205 -4.867 -15.037 1.00 85.38 85 ARG A O 1
ATOM 684 N N . LEU A 1 86 ? 21.056 -3.916 -16.724 1.00 88.50 86 LEU A N 1
ATOM 685 C CA . LEU A 1 86 ? 22.121 -3.014 -17.179 1.00 88.50 86 LEU A CA 1
ATOM 686 C C . LEU A 1 86 ? 22.379 -1.843 -16.208 1.00 88.50 86 LEU A C 1
ATOM 688 O O . LEU A 1 86 ? 23.264 -1.027 -16.449 1.00 88.50 86 LEU A O 1
ATOM 692 N N . GLY A 1 87 ? 21.638 -1.759 -15.097 1.00 83.56 87 GLY A N 1
ATOM 693 C CA . GLY A 1 87 ? 21.847 -0.779 -14.032 1.00 83.56 87 GLY A CA 1
ATOM 694 C C . GLY A 1 87 ? 20.957 0.459 -14.130 1.00 83.56 87 GLY A C 1
ATOM 695 O O . GLY A 1 87 ? 21.092 1.369 -13.309 1.00 83.56 87 GLY A O 1
ATOM 696 N N . ALA A 1 88 ? 20.026 0.513 -15.090 1.00 82.31 88 ALA A N 1
ATOM 697 C CA . ALA A 1 88 ? 19.093 1.627 -15.184 1.00 82.31 88 ALA A CA 1
ATOM 698 C C . ALA A 1 88 ? 18.158 1.659 -13.957 1.00 82.31 88 ALA A C 1
ATOM 700 O O . ALA A 1 88 ? 17.578 0.633 -13.583 1.00 82.31 88 ALA A O 1
ATOM 701 N N . PRO A 1 89 ? 17.922 2.834 -13.343 1.00 89.19 89 PRO A N 1
ATOM 702 C CA . PRO A 1 89 ? 16.884 2.974 -12.331 1.00 89.19 89 PRO A CA 1
ATOM 703 C C . PRO A 1 89 ? 15.519 2.533 -12.870 1.00 89.19 89 PRO A C 1
ATOM 705 O O . PRO A 1 89 ? 15.207 2.726 -14.043 1.00 89.19 89 PRO A O 1
ATOM 708 N N . CYS A 1 90 ? 14.654 2.019 -11.993 1.00 86.94 90 CYS A N 1
ATOM 709 C CA . CYS A 1 90 ? 13.325 1.508 -12.359 1.00 86.94 90 CYS A CA 1
ATOM 710 C C . CYS A 1 90 ? 12.495 2.509 -13.197 1.00 86.94 90 CYS A C 1
ATOM 712 O O . CYS A 1 90 ? 11.836 2.121 -14.159 1.00 86.94 90 CYS A O 1
ATOM 714 N N . LEU A 1 91 ? 12.568 3.808 -12.872 1.00 90.94 91 LEU A N 1
ATOM 715 C CA . LEU A 1 91 ? 11.914 4.873 -13.643 1.00 90.94 91 LEU A CA 1
ATOM 716 C C . LEU A 1 91 ? 12.508 5.030 -15.052 1.00 90.94 91 LEU A C 1
ATOM 718 O O . LEU A 1 91 ? 11.759 5.233 -16.002 1.00 90.94 91 LEU A O 1
ATOM 722 N N . ALA A 1 92 ? 13.832 4.939 -15.189 1.00 91.62 92 ALA A N 1
ATOM 723 C CA . ALA A 1 92 ? 14.511 5.065 -16.475 1.00 91.62 92 ALA A CA 1
ATOM 724 C C . ALA A 1 92 ? 14.183 3.873 -17.385 1.00 91.62 92 ALA A C 1
ATOM 726 O O . ALA A 1 92 ? 13.731 4.078 -18.505 1.00 91.62 92 ALA A O 1
ATOM 727 N N . ALA A 1 93 ? 14.279 2.643 -16.867 1.00 91.62 93 ALA A N 1
ATOM 728 C CA . ALA A 1 93 ? 13.895 1.436 -17.601 1.00 91.62 93 ALA A CA 1
ATOM 729 C C . ALA A 1 93 ? 12.423 1.477 -18.059 1.00 91.62 93 ALA A C 1
ATOM 731 O O . ALA A 1 93 ? 12.102 1.082 -19.179 1.00 91.62 93 ALA A O 1
ATOM 732 N N . HIS A 1 94 ? 11.518 2.006 -17.225 1.00 94.19 94 HIS A N 1
ATOM 733 C CA . HIS A 1 94 ? 10.110 2.196 -17.595 1.00 94.19 94 HIS A CA 1
ATOM 734 C C . HIS A 1 94 ? 9.925 3.237 -18.705 1.00 94.19 94 HIS A C 1
ATOM 736 O O . HIS A 1 94 ? 9.198 2.964 -19.656 1.00 94.19 94 HIS A O 1
ATOM 742 N N . ARG A 1 95 ? 10.611 4.386 -18.635 1.00 93.94 95 ARG A N 1
ATOM 743 C CA . ARG A 1 95 ? 10.582 5.405 -19.701 1.00 93.94 95 ARG A CA 1
ATOM 744 C C . ARG A 1 95 ? 11.067 4.844 -21.035 1.00 93.94 95 ARG A C 1
ATOM 746 O O . ARG A 1 95 ? 10.366 4.983 -22.026 1.00 93.94 95 ARG A O 1
ATOM 753 N N . MET A 1 96 ? 12.165 4.089 -21.032 1.00 93.81 96 MET A N 1
ATOM 754 C CA . MET A 1 96 ? 12.672 3.423 -22.238 1.00 93.81 96 MET A CA 1
ATOM 755 C C . MET A 1 96 ? 11.639 2.459 -22.843 1.00 93.81 96 MET A C 1
ATOM 757 O O . MET A 1 96 ? 11.523 2.363 -24.063 1.00 93.81 96 MET A O 1
ATOM 761 N N . CYS A 1 97 ? 10.851 1.762 -22.012 1.00 93.56 97 CYS A N 1
ATOM 762 C CA . CYS A 1 97 ? 9.746 0.927 -22.497 1.00 93.56 97 CYS A CA 1
ATOM 763 C C . CYS A 1 97 ? 8.643 1.758 -23.156 1.00 93.56 97 CYS A C 1
ATOM 765 O O . CYS A 1 97 ? 8.122 1.343 -24.185 1.00 93.56 97 CYS A O 1
ATOM 767 N N . VAL A 1 98 ? 8.284 2.910 -22.579 1.00 93.75 98 VAL A N 1
ATOM 768 C CA . VAL A 1 98 ? 7.287 3.831 -23.150 1.00 93.75 98 VAL A CA 1
ATOM 769 C C . VAL A 1 98 ? 7.767 4.383 -24.495 1.00 93.75 98 VAL A C 1
ATOM 771 O O . VAL A 1 98 ? 7.012 4.361 -25.463 1.00 93.75 98 VAL A O 1
ATOM 774 N N . ASP A 1 99 ? 9.031 4.788 -24.590 1.00 93.81 99 ASP A N 1
ATOM 775 C CA . ASP A 1 99 ? 9.613 5.317 -25.830 1.00 93.81 99 ASP A CA 1
ATOM 776 C C . ASP A 1 99 ? 9.694 4.240 -26.922 1.00 93.81 99 ASP A C 1
ATOM 778 O O . ASP A 1 99 ? 9.470 4.491 -28.108 1.00 93.81 99 ASP A O 1
ATOM 782 N N . ARG A 1 100 ? 9.999 2.996 -26.537 1.00 92.12 100 ARG A N 1
ATOM 783 C CA . ARG A 1 100 ? 9.989 1.860 -27.463 1.00 92.12 100 ARG A CA 1
ATOM 784 C C . ARG A 1 100 ? 8.571 1.472 -27.884 1.00 92.12 100 ARG A C 1
ATOM 786 O O . ARG A 1 100 ? 8.352 1.146 -29.047 1.00 92.12 100 ARG A O 1
ATOM 793 N N . ALA A 1 101 ? 7.603 1.579 -26.982 1.00 91.25 101 ALA A N 1
ATOM 794 C CA . ALA A 1 101 ? 6.207 1.276 -27.261 1.00 91.25 101 ALA A CA 1
ATOM 795 C C . ALA A 1 101 ? 5.586 2.170 -28.336 1.00 91.25 101 ALA A C 1
ATOM 797 O O . ALA A 1 101 ? 4.758 1.690 -29.104 1.00 91.25 101 ALA A O 1
ATOM 798 N N . GLN A 1 102 ? 6.028 3.426 -28.446 1.00 88.56 102 GLN A N 1
ATOM 799 C CA . GLN A 1 102 ? 5.603 4.321 -29.527 1.00 88.56 102 GLN A CA 1
ATOM 800 C C . GLN A 1 102 ? 5.997 3.806 -30.920 1.00 88.56 102 GLN A C 1
ATOM 802 O O . GLN A 1 102 ? 5.312 4.104 -31.891 1.00 88.56 102 GLN A O 1
ATOM 807 N N . ARG A 1 103 ? 7.082 3.028 -31.022 1.00 89.88 103 ARG A N 1
ATOM 808 C CA . ARG A 1 103 ? 7.582 2.470 -32.289 1.00 89.88 103 ARG A CA 1
ATOM 809 C C . ARG A 1 103 ? 7.029 1.078 -32.580 1.00 89.88 103 ARG A C 1
ATOM 811 O O . ARG A 1 103 ? 6.733 0.765 -33.723 1.00 89.88 103 ARG A O 1
ATOM 818 N N . GLU A 1 104 ? 6.889 0.262 -31.541 1.00 86.88 104 GLU A N 1
ATOM 819 C CA . GLU A 1 104 ? 6.557 -1.167 -31.650 1.00 86.88 104 GLU A CA 1
ATOM 820 C C . GLU A 1 104 ? 5.065 -1.463 -31.391 1.00 86.88 104 GLU A C 1
ATOM 822 O O . GLU A 1 104 ? 4.641 -2.616 -31.396 1.00 86.88 104 GLU A O 1
ATOM 827 N N . GLY A 1 105 ? 4.258 -0.439 -31.088 1.00 86.88 105 GLY A N 1
ATOM 828 C CA . GLY A 1 105 ? 2.831 -0.591 -30.781 1.00 86.88 105 GLY A CA 1
ATOM 829 C C . GLY A 1 105 ? 2.545 -1.305 -29.454 1.00 86.88 105 GLY A C 1
ATOM 830 O O . GLY A 1 105 ? 1.463 -1.859 -29.259 1.00 86.88 105 GLY A O 1
ATOM 831 N N . TRP A 1 106 ? 3.505 -1.333 -28.527 1.00 90.06 106 TRP A N 1
ATOM 832 C CA . TRP A 1 106 ? 3.339 -2.043 -27.260 1.00 90.06 106 TRP A CA 1
ATOM 833 C C . TRP A 1 106 ? 2.392 -1.323 -26.299 1.00 90.06 106 TRP A C 1
ATOM 835 O O . TRP A 1 106 ? 2.394 -0.102 -26.167 1.00 90.06 106 TRP A O 1
ATOM 845 N N . THR A 1 107 ? 1.635 -2.096 -25.520 1.00 87.88 107 THR A N 1
ATOM 846 C CA . THR A 1 107 ? 0.895 -1.550 -24.376 1.00 87.88 107 THR A CA 1
ATOM 847 C C . THR A 1 107 ? 1.772 -1.603 -23.130 1.00 87.88 107 THR A C 1
ATOM 849 O O . THR A 1 107 ? 2.102 -2.684 -22.640 1.00 87.88 107 THR A O 1
ATOM 852 N N . VAL A 1 108 ? 2.137 -0.437 -22.589 1.00 90.81 108 VAL A N 1
ATOM 853 C CA . VAL A 1 108 ? 3.006 -0.329 -21.406 1.00 90.81 108 VAL A CA 1
ATOM 854 C C . VAL A 1 108 ? 2.186 0.036 -20.163 1.00 90.81 108 VAL A C 1
ATOM 856 O O . VAL A 1 108 ? 1.612 1.122 -20.088 1.00 90.81 108 VAL A O 1
ATOM 859 N N . PRO A 1 109 ? 2.136 -0.844 -19.146 1.00 90.62 109 PRO A N 1
ATOM 860 C CA . PRO A 1 109 ? 1.536 -0.540 -17.852 1.00 90.62 109 PRO A CA 1
ATOM 861 C C . PRO A 1 109 ? 2.208 0.613 -17.099 1.00 90.62 109 PRO A C 1
ATOM 863 O O . PRO A 1 109 ? 3.323 1.035 -17.396 1.00 90.62 109 PRO A O 1
ATOM 866 N N . SER A 1 110 ? 1.565 1.068 -16.022 1.00 90.12 110 SER A N 1
ATOM 867 C CA . SER A 1 110 ? 2.166 2.047 -15.110 1.00 90.12 110 SER A CA 1
ATOM 868 C C . SER A 1 110 ? 3.428 1.512 -14.420 1.00 90.12 110 SER A C 1
ATOM 870 O O . SER A 1 110 ? 3.516 0.320 -14.112 1.00 90.12 110 SER A O 1
ATOM 872 N N . LEU A 1 111 ? 4.353 2.409 -14.060 1.00 89.12 111 LEU A N 1
ATOM 873 C CA . LEU A 1 111 ? 5.576 2.091 -13.307 1.00 89.12 111 LEU A CA 1
ATOM 874 C C . LEU A 1 111 ? 5.307 1.235 -12.054 1.00 89.12 111 LEU A C 1
ATOM 876 O O . LEU A 1 111 ? 6.010 0.259 -11.795 1.00 89.12 111 LEU A O 1
ATOM 880 N N . LYS A 1 112 ? 4.239 1.541 -11.302 1.00 84.75 112 LYS A N 1
ATOM 881 C CA . LYS A 1 112 ? 3.836 0.760 -10.115 1.00 84.75 112 LYS A CA 1
ATOM 882 C C . LYS A 1 112 ? 3.543 -0.708 -10.443 1.00 84.75 112 LYS A C 1
ATOM 884 O O . LYS A 1 112 ? 3.725 -1.577 -9.596 1.00 84.75 112 LYS A O 1
ATOM 889 N N . THR A 1 113 ? 3.075 -1.012 -11.653 1.00 88.19 113 THR A N 1
ATOM 890 C CA . THR A 1 113 ? 2.820 -2.392 -12.093 1.00 88.19 113 THR A CA 1
ATOM 891 C C . THR A 1 113 ? 4.123 -3.159 -12.283 1.00 88.19 113 THR A C 1
ATOM 893 O O . THR A 1 113 ? 4.227 -4.273 -11.772 1.00 88.19 113 THR A O 1
ATOM 896 N N . PHE A 1 114 ? 5.136 -2.535 -12.890 1.00 88.50 114 PHE A N 1
ATOM 897 C CA . PHE A 1 114 ? 6.480 -3.108 -12.998 1.00 88.50 114 PHE A CA 1
ATOM 898 C C . PHE A 1 114 ? 7.125 -3.309 -11.623 1.00 88.50 114 PHE A C 1
ATOM 900 O O . PHE A 1 114 ? 7.608 -4.398 -11.335 1.00 88.50 114 PHE A O 1
ATOM 907 N N . GLN A 1 115 ? 7.051 -2.317 -10.728 1.00 87.69 115 GLN A N 1
ATOM 908 C CA . GLN A 1 115 ? 7.600 -2.417 -9.366 1.00 87.69 115 GLN A CA 1
ATOM 909 C C . GLN A 1 115 ? 6.988 -3.568 -8.557 1.00 87.69 115 GLN A C 1
ATOM 911 O O . GLN A 1 115 ? 7.707 -4.313 -7.895 1.00 87.69 115 GLN A O 1
ATOM 916 N N . ARG A 1 116 ? 5.663 -3.753 -8.632 1.00 83.62 116 ARG A N 1
ATOM 917 C CA . ARG A 1 116 ? 4.986 -4.886 -7.977 1.00 83.62 116 ARG A CA 1
ATOM 918 C C . ARG A 1 116 ? 5.430 -6.227 -8.550 1.00 83.62 116 ARG A C 1
ATOM 920 O O . ARG A 1 116 ? 5.595 -7.175 -7.790 1.00 83.62 116 ARG A O 1
ATOM 927 N N . ARG A 1 11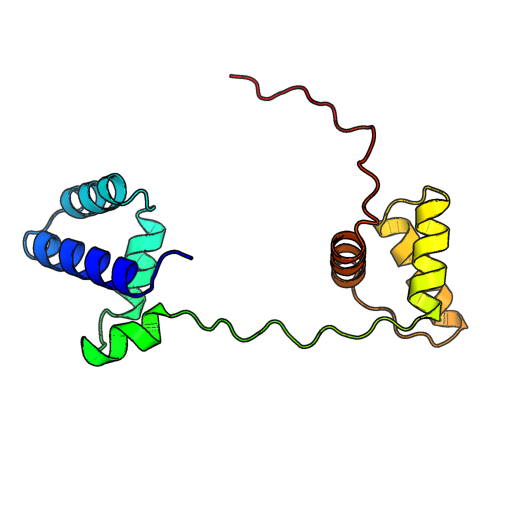7 ? 5.615 -6.313 -9.871 1.00 86.62 117 ARG A N 1
ATOM 928 C CA . ARG A 1 117 ? 6.089 -7.538 -10.523 1.00 86.62 117 ARG A CA 1
ATOM 929 C C . ARG A 1 117 ? 7.546 -7.841 -10.161 1.00 86.62 117 ARG A C 1
ATOM 931 O O . ARG A 1 117 ? 7.825 -8.981 -9.818 1.00 86.62 117 ARG A O 1
ATOM 938 N N . LEU A 1 118 ? 8.421 -6.830 -10.116 1.00 87.38 118 LEU A N 1
ATOM 939 C CA . LEU A 1 118 ? 9.802 -6.961 -9.626 1.00 87.38 118 LEU A CA 1
ATOM 940 C C . LEU A 1 118 ? 9.840 -7.496 -8.192 1.00 87.38 118 LEU A C 1
ATOM 942 O O . LEU A 1 118 ? 10.593 -8.420 -7.906 1.00 87.38 118 LEU A O 1
ATOM 946 N N . ALA A 1 119 ? 9.011 -6.938 -7.303 1.00 82.19 119 ALA A N 1
ATOM 947 C CA . ALA A 1 119 ? 8.910 -7.397 -5.919 1.00 82.19 119 ALA A CA 1
ATOM 948 C C . ALA A 1 119 ? 8.410 -8.849 -5.831 1.00 82.19 119 ALA A C 1
ATOM 950 O O . ALA A 1 119 ? 8.959 -9.641 -5.073 1.00 82.19 119 ALA A O 1
ATOM 951 N N . ARG A 1 120 ? 7.402 -9.214 -6.635 1.00 81.69 120 ARG A N 1
ATOM 952 C CA . ARG A 1 120 ? 6.847 -10.576 -6.692 1.00 81.69 120 ARG A CA 1
ATOM 953 C C . ARG A 1 120 ? 7.857 -11.606 -7.204 1.00 81.69 120 ARG A C 1
ATOM 955 O O . ARG A 1 120 ? 7.872 -12.723 -6.710 1.00 81.69 120 ARG A O 1
ATOM 962 N N . GLU A 1 121 ? 8.664 -11.240 -8.196 1.00 84.19 121 GLU A N 1
ATOM 963 C CA . GLU A 1 121 ? 9.698 -12.105 -8.785 1.00 84.19 121 GLU A CA 1
ATOM 964 C C . GLU A 1 121 ? 11.030 -12.038 -8.010 1.00 84.19 121 GLU A C 1
ATOM 966 O O . GLU A 1 121 ? 12.013 -12.636 -8.431 1.00 84.19 121 GLU A O 1
ATOM 971 N N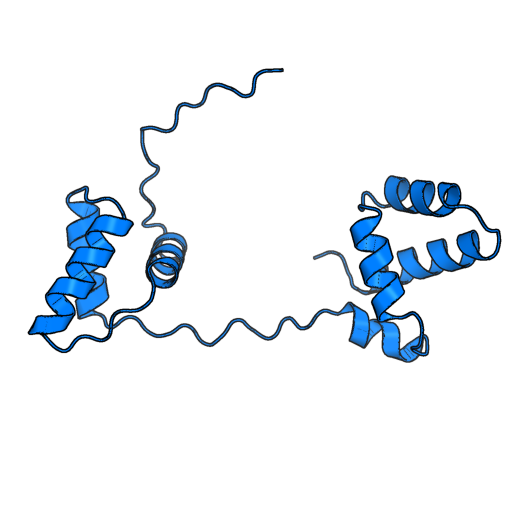 . ASN A 1 122 ? 11.069 -11.321 -6.877 1.00 77.75 122 ASN A N 1
ATOM 972 C CA . ASN A 1 122 ? 12.261 -11.095 -6.052 1.00 77.75 122 ASN A CA 1
ATOM 973 C C . ASN A 1 122 ? 13.465 -10.536 -6.841 1.00 77.75 122 ASN A C 1
ATOM 975 O O . ASN A 1 122 ? 14.623 -10.773 -6.509 1.00 77.75 122 ASN A O 1
ATOM 979 N N . LEU A 1 123 ? 13.182 -9.769 -7.897 1.00 77.00 123 LEU A N 1
ATOM 980 C CA . LEU A 1 123 ? 14.173 -9.129 -8.766 1.00 77.00 123 LEU A CA 1
ATOM 981 C C . LEU A 1 123 ? 14.555 -7.726 -8.284 1.00 77.00 123 LEU A C 1
ATOM 983 O O . LEU A 1 123 ? 15.324 -7.036 -8.950 1.00 77.00 123 LEU A O 1
ATOM 987 N N . LEU A 1 124 ? 14.018 -7.278 -7.145 1.00 66.38 124 LEU A N 1
ATOM 988 C CA . LEU A 1 124 ? 14.505 -6.074 -6.483 1.00 66.38 124 LEU A CA 1
ATOM 989 C C . LEU A 1 124 ? 15.932 -6.337 -6.009 1.00 66.38 124 LEU A C 1
ATOM 991 O O . LEU A 1 124 ? 16.149 -6.907 -4.942 1.00 66.38 124 LEU A O 1
ATOM 995 N N . VAL A 1 125 ? 16.913 -5.899 -6.796 1.00 53.69 125 VAL A N 1
ATOM 996 C CA . VAL A 1 125 ? 18.294 -5.861 -6.327 1.00 53.69 125 VAL A CA 1
ATOM 997 C C . VAL A 1 125 ? 18.306 -4.891 -5.141 1.00 53.69 125 VAL A C 1
ATOM 999 O O . VAL A 1 125 ? 17.857 -3.747 -5.304 1.00 53.69 125 VAL A O 1
ATOM 1002 N N . PRO A 1 126 ? 18.747 -5.304 -3.936 1.00 39.75 126 PRO A N 1
ATOM 1003 C CA . PRO A 1 126 ? 18.888 -4.372 -2.835 1.00 39.75 126 PRO A CA 1
ATOM 1004 C C . PRO A 1 126 ? 19.823 -3.276 -3.321 1.00 39.75 126 PRO A C 1
ATOM 1006 O O . PRO A 1 126 ? 20.958 -3.536 -3.721 1.00 39.75 126 PRO A O 1
ATOM 1009 N N . ASN A 1 127 ? 19.303 -2.053 -3.355 1.00 39.72 127 ASN A N 1
ATOM 1010 C CA . ASN A 1 127 ? 20.080 -0.873 -3.664 1.00 39.72 127 ASN A CA 1
ATOM 1011 C C . ASN A 1 127 ? 21.267 -0.862 -2.685 1.00 39.72 127 ASN A C 1
ATOM 1013 O O . ASN A 1 127 ? 21.087 -0.499 -1.524 1.00 39.72 127 ASN A O 1
ATOM 1017 N N . ARG A 1 128 ? 22.467 -1.281 -3.125 1.00 40.28 128 ARG A N 1
ATOM 1018 C CA . ARG A 1 128 ? 23.725 -1.268 -2.344 1.00 40.28 128 ARG A CA 1
ATOM 1019 C C . ARG A 1 128 ? 24.222 0.166 -2.074 1.00 40.28 128 ARG A C 1
ATOM 1021 O O . ARG A 1 128 ? 25.415 0.415 -1.968 1.00 40.28 128 ARG A O 1
ATOM 1028 N N . ARG A 1 129 ? 23.295 1.122 -1.992 1.00 35.97 129 ARG A N 1
ATOM 1029 C CA . ARG A 1 129 ? 23.465 2.516 -1.584 1.00 35.97 129 ARG A CA 1
ATOM 1030 C C . ARG A 1 129 ? 22.235 2.976 -0.803 1.00 35.97 129 ARG A C 1
ATOM 1032 O O . ARG A 1 129 ? 21.600 3.972 -1.136 1.00 35.97 129 ARG A O 1
ATOM 1039 N N . ARG A 1 130 ? 21.862 2.230 0.233 1.00 34.91 130 ARG A N 1
ATOM 1040 C CA . ARG A 1 130 ? 21.075 2.794 1.327 1.00 34.91 130 ARG A CA 1
ATOM 1041 C C . ARG A 1 130 ? 22.034 2.911 2.502 1.00 34.91 130 ARG A C 1
ATOM 1043 O O . ARG A 1 130 ? 22.427 1.894 3.062 1.00 34.91 130 ARG A O 1
ATOM 1050 N N . ASN A 1 131 ? 22.455 4.142 2.793 1.00 27.61 131 ASN A N 1
ATOM 1051 C CA . ASN A 1 131 ? 23.022 4.491 4.088 1.00 27.61 131 ASN A CA 1
ATOM 1052 C C . ASN A 1 131 ? 22.093 3.907 5.159 1.00 27.61 131 ASN A C 1
ATOM 1054 O O . ASN A 1 131 ? 20.959 4.352 5.323 1.00 27.61 131 ASN A O 1
ATOM 1058 N N . LEU A 1 132 ? 22.566 2.850 5.811 1.00 31.91 132 LEU A N 1
ATOM 1059 C CA . LEU A 1 132 ? 22.108 2.386 7.110 1.00 31.91 132 LEU A CA 1
ATOM 1060 C C . LEU A 1 132 ? 22.771 3.305 8.138 1.00 31.91 132 LEU A C 1
ATOM 1062 O O . LEU A 1 132 ? 23.751 2.933 8.766 1.00 31.91 132 LEU A O 1
ATOM 1066 N N . ALA A 1 133 ? 22.305 4.545 8.216 1.00 29.58 133 ALA A N 1
ATOM 1067 C CA . ALA A 1 133 ? 22.624 5.479 9.286 1.00 29.58 133 ALA A CA 1
ATOM 1068 C C . ALA A 1 133 ? 21.602 6.615 9.232 1.00 29.58 133 ALA A C 1
ATOM 1070 O O . ALA A 1 133 ? 21.156 6.985 8.147 1.00 29.58 133 ALA A O 1
ATOM 1071 N N . VAL A 1 134 ? 21.281 7.165 10.399 1.00 27.28 134 VAL A N 1
ATOM 1072 C CA . VAL A 1 134 ? 20.292 8.219 10.665 1.00 27.28 134 VAL A CA 1
ATOM 1073 C C . VAL A 1 134 ? 18.852 7.709 10.843 1.00 27.28 134 VAL A C 1
ATOM 1075 O O . VAL A 1 134 ? 17.907 8.133 10.183 1.00 27.28 134 VAL A O 1
ATOM 1078 N N . PHE A 1 135 ? 18.675 6.793 11.799 1.00 23.66 135 PHE A N 1
ATOM 1079 C CA . PHE A 1 135 ? 17.757 7.121 12.890 1.00 23.66 135 PHE A CA 1
ATOM 1080 C C . PHE A 1 135 ? 18.612 7.848 13.929 1.00 23.66 135 PHE A C 1
ATOM 1082 O O . PHE A 1 135 ? 19.395 7.194 14.613 1.00 23.66 135 PHE A O 1
ATOM 1089 N N . ASP A 1 136 ? 18.512 9.174 13.978 1.00 24.50 136 ASP A N 1
ATOM 1090 C CA . ASP A 1 136 ? 18.948 9.934 15.148 1.00 24.50 136 ASP A CA 1
ATOM 1091 C C . ASP A 1 136 ? 17.785 9.944 16.147 1.00 24.50 136 ASP A C 1
ATOM 1093 O O . ASP A 1 136 ? 16.662 10.341 15.812 1.00 24.50 136 ASP A O 1
ATOM 1097 N N . VAL A 1 137 ? 18.073 9.422 17.339 1.00 33.91 137 VAL A N 1
ATOM 1098 C CA . VAL A 1 137 ? 17.462 9.817 18.614 1.00 33.91 137 VAL A CA 1
ATOM 1099 C C . VAL A 1 137 ? 18.279 10.986 19.139 1.00 33.91 137 VAL A C 1
ATOM 1101 O O . VAL A 1 137 ? 19.523 10.879 19.052 1.00 33.91 137 VAL A O 1
#

Secondary structure (DSSP, 8-state):
---HHHHHHHHHHHHHHHSS--HHHHHHHHHHTT--HHHHHHHHHHHTTS-GGGHHHHHS--------PPPPPHHHHHHHHHHHHTT--HHHHHHHHHHHHHHHT-----HHHHHHHHHHTT-----S---------

Foldseek 3Di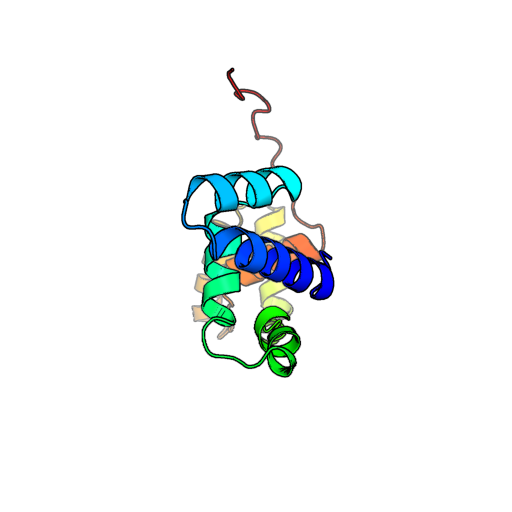:
DCDLVNLLVLLVQLVVQPVVPDPVSLVVSCVVVVHDSVVNVVLCVQPVPPDSVCSSVSSVDPCVPPDDQDDAPPVLLVQLLVCVVVVDDLVRSLVVSVVVCVVVVGDRDDSVSSVVVCVVVVVPDPPPPDPPDDPDD

Radius of gyration: 23.77 Å; chains: 1; bounding box: 52×24×63 Å

pLDDT: mean 77.11, std 18.6, range [23.66, 94.19]